Protein AF-W9D8P8-F1 (afdb_monomer)

pLDDT: mean 80.64, std 17.97, ra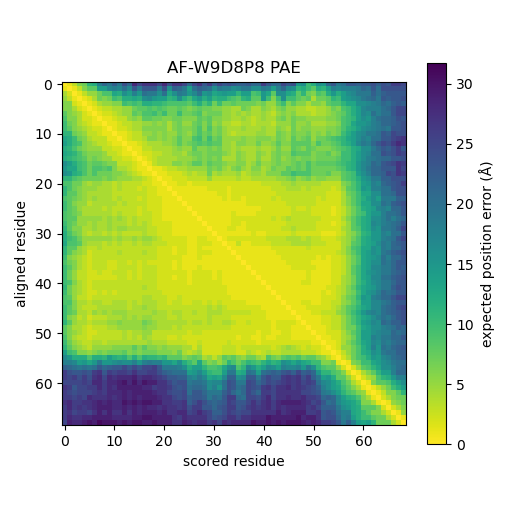nge [39.28, 94.69]

Solvent-accessible surface area (backbone atoms only — not comparable to full-atom values): 4735 Å² total; per-residue (Å²): 129,88,74,82,75,89,70,77,92,79,88,82,90,82,82,73,97,60,96,71,67,55,57,63,54,15,49,77,66,42,23,90,41,47,68,57,44,53,49,33,56,51,26,52,75,72,71,37,60,83,72,46,81,72,52,58,76,90,77,73,67,82,72,71,79,72,80,83,126

Nearest PDB structures (foldseek):
  7naf-assembly1_w  TM=5.133E-01  e=2.162E+00  Saccharomyces cerevisiae BY4741

Sequence (69 aa):
MPRPSKGKRKMWGFRALQAVDLDAAARSAGYDTTSQFIADTMYERVGRTDLIEGPSRSGGDPDQLSLTA

Mean predicted aligned error: 9.3 Å

Structure (mmCIF, N/CA/C/O backbone):
data_AF-W9D8P8-F1
#
_entry.id   AF-W9D8P8-F1
#
loop_
_atom_site.group_PDB
_atom_site.id
_atom_site.type_symbol
_atom_site.label_atom_id
_atom_site.label_alt_id
_atom_site.label_comp_id
_atom_site.label_asym_id
_atom_site.label_entity_id
_atom_site.label_seq_id
_atom_site.pdbx_PDB_ins_code
_atom_site.Cartn_x
_atom_site.Cartn_y
_atom_site.Cartn_z
_atom_site.occupancy
_atom_site.B_iso_or_equiv
_atom_site.auth_seq_id
_atom_site.auth_comp_id
_atom_site.auth_asym_id
_atom_site.auth_atom_id
_atom_site.pdbx_PDB_model_num
ATOM 1 N N . MET A 1 1 ? -26.497 5.948 4.053 1.00 48.84 1 MET A N 1
ATOM 2 C CA . MET A 1 1 ? -25.525 5.239 4.915 1.00 48.84 1 MET A CA 1
ATOM 3 C C . MET A 1 1 ? -24.262 6.084 5.005 1.00 48.84 1 MET A C 1
ATOM 5 O O . MET A 1 1 ? -23.873 6.626 3.975 1.00 48.84 1 MET A O 1
ATOM 9 N N . PRO A 1 2 ? -23.663 6.272 6.192 1.00 62.00 2 PRO A N 1
ATOM 10 C CA . PRO A 1 2 ? -22.409 7.010 6.316 1.00 62.00 2 PRO A CA 1
ATOM 11 C C . PRO A 1 2 ? -21.302 6.281 5.546 1.00 62.00 2 PRO A C 1
ATOM 13 O O . PRO A 1 2 ? -21.139 5.070 5.675 1.00 62.00 2 PRO A O 1
ATOM 16 N N . ARG A 1 3 ? -20.577 7.017 4.702 1.00 66.75 3 ARG A N 1
ATOM 17 C CA . ARG A 1 3 ? -19.469 6.471 3.915 1.00 66.75 3 ARG A CA 1
ATOM 18 C C . ARG A 1 3 ? -18.276 6.233 4.857 1.00 66.75 3 ARG A C 1
ATOM 20 O O . ARG A 1 3 ? -17.982 7.134 5.649 1.00 66.75 3 ARG A O 1
ATOM 27 N N . PRO A 1 4 ? -17.601 5.069 4.809 1.00 72.56 4 PRO A N 1
ATOM 28 C CA . PRO A 1 4 ? -16.408 4.826 5.613 1.00 72.56 4 PRO A CA 1
ATOM 29 C C . PRO A 1 4 ? -15.382 5.940 5.390 1.00 72.56 4 PRO A C 1
ATOM 31 O O . PRO A 1 4 ? -15.075 6.296 4.253 1.00 72.56 4 PRO A O 1
ATOM 34 N N . SER A 1 5 ? -14.889 6.533 6.477 1.00 80.94 5 SER A N 1
ATOM 35 C CA . SER A 1 5 ? -13.900 7.609 6.425 1.00 80.94 5 SER A CA 1
ATOM 36 C C . SER A 1 5 ? -12.546 7.087 6.880 1.00 80.94 5 SER A C 1
ATOM 38 O O . SER A 1 5 ? -12.425 6.526 7.970 1.00 80.94 5 SER A O 1
ATOM 40 N N . LYS A 1 6 ? -11.509 7.336 6.073 1.00 84.44 6 LYS A N 1
ATOM 41 C CA . LYS A 1 6 ? -10.104 7.076 6.434 1.00 84.44 6 LYS A CA 1
ATOM 42 C C . LYS A 1 6 ? -9.561 8.082 7.462 1.00 84.44 6 LYS A C 1
ATOM 44 O O . LYS A 1 6 ? -8.440 7.932 7.945 1.00 84.44 6 LYS A O 1
ATOM 49 N N . GLY A 1 7 ? -10.351 9.096 7.828 1.00 86.44 7 GLY A N 1
ATOM 50 C CA . GLY A 1 7 ? -9.943 10.165 8.736 1.00 86.44 7 GLY A CA 1
ATOM 51 C C . GLY A 1 7 ? -8.919 11.119 8.111 1.00 86.44 7 GLY A C 1
ATOM 52 O O . GLY A 1 7 ? -8.796 11.226 6.892 1.00 86.44 7 GLY A O 1
ATOM 53 N N . LYS A 1 8 ? -8.187 11.855 8.958 1.00 87.94 8 LYS A N 1
ATOM 54 C CA . LYS A 1 8 ? -7.124 12.767 8.504 1.00 87.94 8 LYS A CA 1
ATOM 55 C C . LYS A 1 8 ? -5.938 11.970 7.959 1.00 87.94 8 LYS A C 1
ATOM 57 O O . LYS A 1 8 ? -5.495 11.019 8.603 1.00 87.94 8 LYS A O 1
ATOM 62 N N . ARG A 1 9 ? -5.372 12.416 6.834 1.00 84.44 9 ARG A N 1
ATOM 63 C CA . ARG A 1 9 ? -4.142 11.844 6.271 1.00 84.44 9 ARG A CA 1
ATOM 64 C C . ARG A 1 9 ? -2.999 11.967 7.283 1.00 84.44 9 ARG A C 1
ATOM 66 O O . ARG A 1 9 ? -2.753 13.045 7.820 1.00 84.44 9 ARG A O 1
ATOM 73 N N . LYS A 1 10 ? -2.306 10.856 7.529 1.00 84.19 10 LYS A N 1
ATOM 74 C CA . LYS A 1 10 ? -1.105 10.777 8.370 1.00 84.19 10 LYS A CA 1
ATOM 75 C C . LYS A 1 10 ? 0.041 10.204 7.544 1.00 84.19 10 LYS A C 1
ATOM 77 O O . LYS A 1 10 ? -0.194 9.415 6.634 1.00 84.19 10 LYS A O 1
ATOM 82 N N . MET A 1 11 ? 1.262 10.616 7.861 1.00 85.81 11 MET A N 1
ATOM 83 C CA . MET A 1 11 ? 2.480 10.101 7.243 1.00 85.81 11 MET A CA 1
ATOM 84 C C . MET A 1 11 ? 3.312 9.412 8.316 1.00 85.81 11 MET A C 1
ATOM 86 O O . MET A 1 11 ? 3.568 10.008 9.362 1.00 85.81 11 MET A O 1
ATOM 90 N N . TRP A 1 12 ? 3.732 8.180 8.045 1.00 81.62 12 TRP A N 1
ATOM 91 C CA . TRP A 1 12 ? 4.627 7.411 8.902 1.00 81.62 12 TRP A CA 1
ATOM 92 C C . TRP A 1 12 ? 5.815 6.932 8.075 1.00 81.62 12 TRP A C 1
ATOM 94 O O . TRP A 1 12 ? 5.637 6.411 6.976 1.00 81.62 12 TRP A O 1
ATOM 104 N N . GLY A 1 13 ? 7.023 7.120 8.603 1.00 83.69 13 GLY A N 1
ATOM 105 C CA . GLY A 1 13 ? 8.221 6.499 8.052 1.00 83.69 13 GLY A CA 1
ATOM 106 C C . GLY A 1 13 ? 8.366 5.078 8.586 1.00 83.69 13 GLY A C 1
ATOM 107 O O . GLY A 1 13 ? 8.063 4.818 9.750 1.00 83.69 13 GLY A O 1
ATOM 108 N N . PHE A 1 14 ? 8.858 4.165 7.757 1.00 82.69 14 PHE A N 1
ATOM 109 C CA . PHE A 1 14 ? 9.245 2.824 8.181 1.00 82.69 14 PHE A CA 1
ATOM 110 C C . PHE A 1 14 ? 10.610 2.469 7.593 1.00 82.69 14 PHE A C 1
ATOM 112 O O . PHE A 1 14 ? 11.035 3.033 6.585 1.00 82.69 14 PHE A O 1
ATOM 119 N N . ARG A 1 15 ? 11.304 1.527 8.235 1.00 85.88 15 ARG A N 1
ATOM 120 C CA . ARG A 1 15 ? 12.493 0.882 7.671 1.00 85.88 15 ARG A CA 1
ATOM 121 C C . ARG A 1 15 ? 12.140 -0.538 7.273 1.00 85.88 15 ARG A C 1
ATOM 123 O O . ARG A 1 15 ? 11.601 -1.286 8.085 1.00 85.88 15 ARG A O 1
ATOM 130 N N . ALA A 1 16 ? 12.476 -0.902 6.044 1.00 84.38 16 ALA A N 1
ATOM 131 C CA . ALA A 1 16 ? 12.471 -2.290 5.618 1.00 84.38 16 ALA A CA 1
ATOM 132 C C . ALA A 1 16 ? 13.756 -2.980 6.103 1.00 84.38 16 ALA A C 1
ATOM 134 O O . ALA A 1 16 ? 14.826 -2.372 6.118 1.00 84.38 16 ALA A O 1
ATOM 135 N N . LEU A 1 17 ? 13.648 -4.248 6.505 1.00 89.62 17 LEU A N 1
ATOM 136 C CA . LEU A 1 17 ? 14.803 -5.072 6.893 1.00 89.62 17 LEU A CA 1
ATOM 137 C C . LEU A 1 17 ? 15.607 -5.562 5.680 1.00 89.62 17 LEU A C 1
ATOM 139 O O . LEU A 1 17 ? 16.739 -6.009 5.827 1.00 89.62 17 LEU A O 1
ATOM 143 N N . GLN A 1 18 ? 15.006 -5.500 4.494 1.00 91.25 18 GLN A N 1
ATOM 144 C CA . GLN A 1 18 ? 15.578 -5.933 3.226 1.00 91.25 18 GLN A CA 1
ATOM 145 C C . GLN A 1 18 ? 15.260 -4.893 2.153 1.00 91.25 18 GLN A C 1
ATOM 147 O O . GLN A 1 18 ? 14.307 -4.122 2.293 1.00 91.25 18 GLN A O 1
ATOM 152 N N . ALA A 1 19 ? 16.054 -4.874 1.084 1.00 88.94 19 ALA A N 1
ATOM 153 C CA . ALA A 1 19 ? 15.738 -4.075 -0.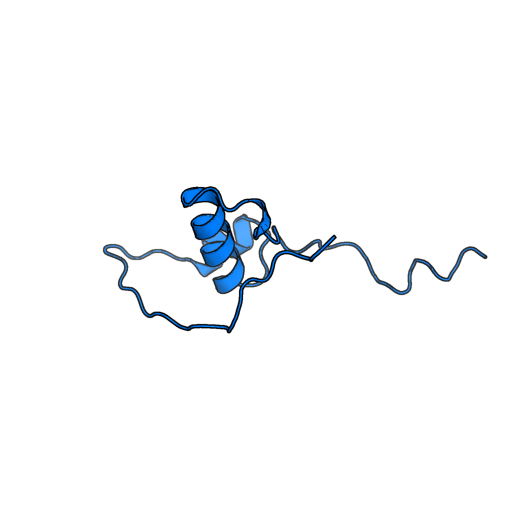090 1.00 88.94 19 ALA A CA 1
ATOM 154 C C . ALA A 1 19 ? 14.461 -4.629 -0.737 1.00 88.94 19 ALA A C 1
ATOM 156 O O . ALA A 1 19 ? 14.416 -5.790 -1.135 1.00 88.94 19 ALA A O 1
ATOM 157 N N . VAL A 1 20 ? 13.424 -3.797 -0.811 1.00 88.62 20 VAL A N 1
ATOM 158 C CA . VAL A 1 20 ? 12.150 -4.130 -1.451 1.00 88.62 20 VAL A CA 1
ATOM 159 C C . VAL A 1 20 ? 11.816 -3.012 -2.422 1.00 88.62 20 VAL A C 1
ATOM 161 O O . VAL A 1 20 ? 11.755 -1.847 -2.024 1.00 88.62 20 VAL A O 1
ATOM 164 N N . ASP A 1 21 ? 11.578 -3.369 -3.680 1.00 92.56 21 ASP A N 1
ATOM 165 C CA . ASP A 1 21 ? 11.056 -2.438 -4.672 1.00 92.56 21 ASP A CA 1
ATOM 166 C C . ASP A 1 21 ? 9.529 -2.356 -4.546 1.00 92.56 21 ASP A C 1
ATOM 168 O O . ASP A 1 21 ? 8.769 -3.142 -5.117 1.00 92.56 21 ASP A O 1
ATOM 172 N N . LEU A 1 22 ? 9.083 -1.423 -3.707 1.00 90.75 22 LEU A N 1
ATOM 173 C CA . LEU A 1 22 ? 7.665 -1.222 -3.427 1.00 90.75 22 LEU A CA 1
ATOM 174 C C . LEU A 1 22 ? 6.921 -0.585 -4.603 1.00 90.75 22 LEU A C 1
ATOM 176 O O . LEU A 1 22 ? 5.714 -0.791 -4.723 1.00 90.75 22 LEU A O 1
ATOM 180 N N . ASP A 1 23 ? 7.608 0.179 -5.457 1.00 93.31 23 ASP A N 1
ATOM 181 C CA . ASP A 1 23 ? 6.981 0.731 -6.656 1.00 93.31 23 ASP A CA 1
ATOM 182 C C . ASP A 1 23 ? 6.709 -0.392 -7.657 1.00 93.31 23 ASP A C 1
ATOM 184 O O . ASP A 1 23 ? 5.560 -0.570 -8.054 1.00 93.31 23 ASP A O 1
ATOM 188 N N . ALA A 1 24 ? 7.697 -1.246 -7.947 1.00 94.69 24 ALA A N 1
ATOM 189 C CA . ALA A 1 24 ? 7.498 -2.405 -8.819 1.00 94.69 24 ALA A CA 1
ATOM 190 C C . ALA A 1 24 ? 6.388 -3.346 -8.306 1.00 94.69 24 ALA A C 1
ATOM 192 O O . ALA A 1 24 ? 5.556 -3.824 -9.086 1.00 94.69 24 ALA A O 1
ATOM 193 N N . ALA A 1 25 ? 6.318 -3.573 -6.989 1.00 93.56 25 ALA A N 1
ATOM 194 C CA . ALA A 1 25 ? 5.237 -4.348 -6.381 1.00 93.56 25 ALA A CA 1
ATOM 195 C C . ALA A 1 25 ? 3.863 -3.679 -6.579 1.00 93.56 25 ALA A C 1
ATOM 197 O O . ALA A 1 25 ? 2.909 -4.343 -6.979 1.00 93.56 25 ALA A O 1
ATOM 198 N N . ALA A 1 26 ? 3.765 -2.361 -6.381 1.00 94.69 26 ALA A N 1
ATOM 199 C CA . ALA A 1 26 ? 2.521 -1.622 -6.585 1.00 94.69 26 ALA A CA 1
ATOM 200 C C . ALA A 1 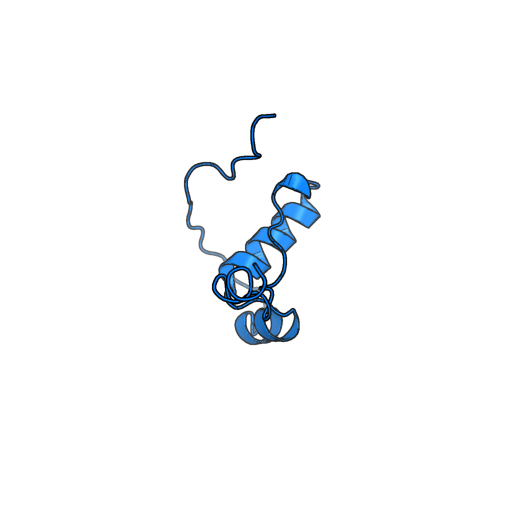26 ? 2.067 -1.655 -8.053 1.00 94.69 26 ALA A C 1
A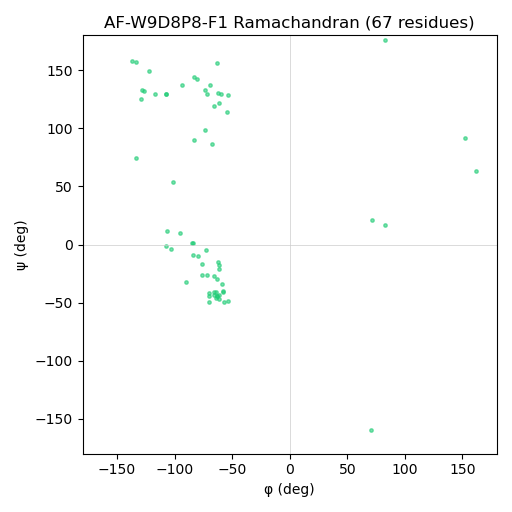TOM 202 O O . ALA A 1 26 ? 0.905 -1.956 -8.331 1.00 94.69 26 ALA A O 1
ATOM 203 N N . ARG A 1 27 ? 2.989 -1.419 -8.998 1.00 94.12 27 ARG A N 1
ATOM 204 C CA . ARG A 1 27 ? 2.688 -1.441 -10.438 1.00 94.12 27 ARG A CA 1
ATOM 205 C C . ARG A 1 27 ? 2.235 -2.815 -10.911 1.00 94.12 27 ARG A C 1
ATOM 207 O O . ARG A 1 27 ? 1.250 -2.906 -11.636 1.00 94.12 27 ARG A O 1
ATOM 214 N N . SER A 1 28 ? 2.909 -3.883 -10.479 1.00 93.69 28 SER A N 1
ATOM 215 C CA . SER A 1 28 ? 2.520 -5.251 -10.853 1.00 93.69 28 SER A CA 1
ATOM 216 C C . SER A 1 28 ? 1.153 -5.656 -10.288 1.00 93.69 28 SER A C 1
ATOM 218 O O . SER A 1 28 ? 0.444 -6.439 -10.914 1.00 93.69 28 SER A O 1
ATOM 220 N N . ALA A 1 29 ? 0.74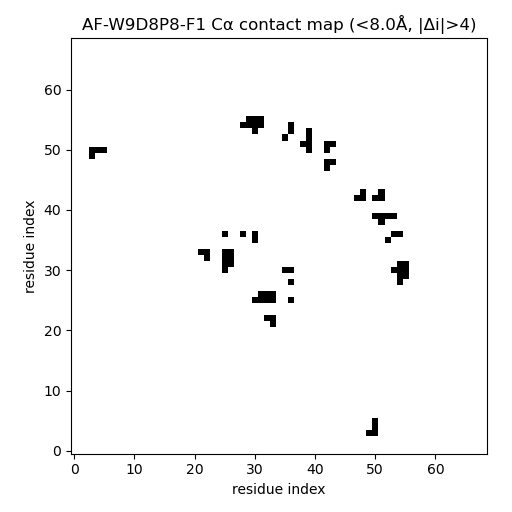4 -5.065 -9.161 1.00 93.00 29 ALA A N 1
ATOM 221 C CA . AL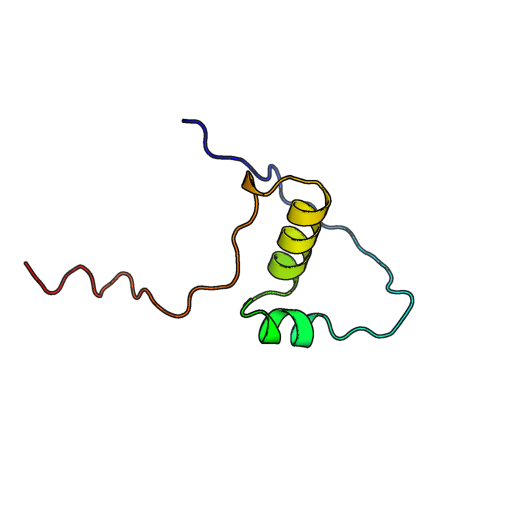A A 1 29 ? -0.587 -5.218 -8.580 1.00 93.00 29 ALA A CA 1
ATOM 222 C C . ALA A 1 29 ? -1.657 -4.277 -9.181 1.00 93.00 29 ALA A C 1
ATOM 224 O O . ALA A 1 29 ? -2.802 -4.307 -8.733 1.00 93.00 29 ALA A O 1
ATOM 225 N N . GLY A 1 30 ? -1.318 -3.444 -10.175 1.00 93.94 30 GLY A N 1
ATOM 226 C CA . GLY A 1 30 ? -2.259 -2.534 -10.844 1.00 93.94 30 GLY A CA 1
ATOM 227 C C . GLY A 1 30 ? -2.521 -1.213 -10.112 1.00 93.94 30 GLY A C 1
ATOM 228 O O . GLY A 1 30 ? -3.506 -0.535 -10.396 1.00 93.94 30 GLY A O 1
ATOM 229 N N . TYR A 1 31 ? -1.677 -0.833 -9.154 1.00 94.25 31 TYR A N 1
ATOM 230 C CA . TYR A 1 31 ? -1.793 0.445 -8.452 1.00 94.25 31 TYR A CA 1
ATOM 231 C C . TYR A 1 31 ? -0.936 1.518 -9.123 1.00 94.25 31 TYR A C 1
ATOM 233 O O . TYR A 1 31 ? 0.236 1.290 -9.423 1.00 94.25 31 TYR A O 1
ATOM 241 N N . ASP A 1 32 ? -1.482 2.728 -9.260 1.00 91.75 32 ASP A N 1
ATOM 242 C CA . ASP A 1 32 ? -0.708 3.882 -9.742 1.00 91.75 32 ASP A CA 1
ATOM 243 C C . ASP A 1 32 ? 0.232 4.452 -8.678 1.00 91.75 32 ASP A C 1
ATOM 245 O O . ASP A 1 32 ? 1.238 5.082 -9.005 1.00 91.75 32 ASP A O 1
ATOM 249 N N . THR A 1 33 ? -0.101 4.262 -7.395 1.00 92.00 33 THR A N 1
ATOM 250 C CA . THR A 1 33 ? 0.680 4.809 -6.283 1.00 92.00 33 THR A CA 1
ATOM 251 C C . THR A 1 33 ? 1.033 3.748 -5.249 1.00 92.00 33 THR A C 1
ATOM 253 O O . THR A 1 33 ? 0.179 3.023 -4.733 1.00 92.00 33 THR A O 1
ATOM 256 N N . THR A 1 34 ? 2.307 3.726 -4.852 1.00 92.25 34 THR A N 1
ATOM 257 C CA . THR A 1 34 ? 2.817 2.852 -3.786 1.00 92.25 34 THR A CA 1
ATOM 258 C C . THR A 1 34 ? 2.103 3.079 -2.452 1.00 92.25 34 THR A C 1
ATOM 260 O O . THR A 1 34 ? 1.891 2.146 -1.685 1.00 92.25 34 THR A O 1
ATOM 263 N N . SER A 1 35 ? 1.704 4.323 -2.163 1.00 90.56 35 SER A N 1
ATOM 264 C CA . SER A 1 35 ? 1.012 4.662 -0.912 1.00 90.56 35 SER A CA 1
ATOM 265 C C . SER A 1 35 ? -0.352 3.982 -0.794 1.00 90.56 35 SER A C 1
ATOM 267 O O . SER A 1 35 ? -0.694 3.517 0.290 1.00 90.56 35 SER A O 1
ATOM 269 N N . GLN A 1 36 ? -1.118 3.912 -1.887 1.00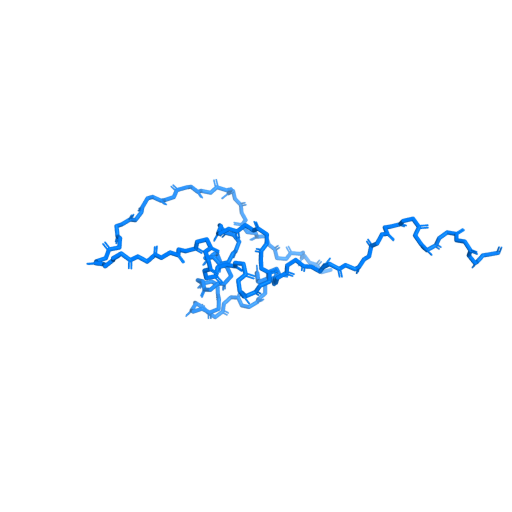 91.94 36 GLN A N 1
ATOM 270 C CA . GLN A 1 36 ? -2.423 3.251 -1.899 1.00 91.94 36 GLN A CA 1
ATOM 271 C C . GLN A 1 36 ? -2.272 1.736 -1.780 1.00 91.94 36 GLN A C 1
ATOM 273 O O . GLN A 1 36 ? -2.926 1.132 -0.936 1.00 91.94 36 GLN A O 1
ATOM 278 N N . PHE A 1 37 ? -1.328 1.153 -2.525 1.00 94.50 37 PHE A N 1
ATOM 279 C CA . PHE A 1 37 ? -0.989 -0.267 -2.423 1.00 94.50 37 PHE A CA 1
ATOM 280 C C . PHE A 1 37 ? -0.658 -0.684 -0.978 1.00 94.50 37 PHE A C 1
ATOM 282 O O . PHE A 1 37 ? -1.214 -1.651 -0.452 1.00 94.50 37 PHE A O 1
ATOM 289 N N . ILE A 1 38 ? 0.201 0.084 -0.298 1.00 92.62 38 ILE A N 1
ATOM 290 C CA . ILE A 1 38 ? 0.565 -0.178 1.102 1.00 92.62 38 ILE A CA 1
ATOM 291 C C . ILE A 1 38 ? -0.638 0.011 2.033 1.00 92.62 38 ILE A C 1
ATOM 293 O O . ILE A 1 38 ? -0.844 -0.803 2.933 1.00 92.62 38 ILE A O 1
ATOM 297 N N . ALA A 1 39 ? -1.424 1.075 1.849 1.00 92.00 39 ALA A N 1
ATOM 298 C CA . ALA A 1 39 ? -2.581 1.345 2.697 1.00 92.00 39 ALA A CA 1
ATOM 299 C C . ALA A 1 39 ? -3.617 0.217 2.614 1.00 92.00 39 ALA A C 1
ATOM 301 O O . ALA A 1 39 ? -4.048 -0.281 3.652 1.00 92.00 39 ALA A O 1
ATOM 302 N N . ASP A 1 40 ? -3.955 -0.228 1.405 1.00 93.94 40 ASP A N 1
ATOM 303 C CA . ASP A 1 40 ? -4.936 -1.288 1.177 1.00 93.94 40 ASP A CA 1
ATOM 304 C C . ASP A 1 40 ? -4.453 -2.634 1.731 1.00 93.94 40 ASP A C 1
ATOM 306 O O . ASP A 1 40 ? -5.209 -3.304 2.434 1.00 93.94 40 ASP A O 1
ATOM 310 N N . THR A 1 41 ? -3.165 -2.959 1.559 1.00 93.31 41 THR A N 1
ATOM 311 C CA . THR A 1 41 ? -2.543 -4.142 2.187 1.00 93.31 41 THR A CA 1
ATOM 312 C C . THR A 1 41 ? -2.662 -4.099 3.716 1.00 93.31 41 THR A C 1
ATOM 314 O O . THR A 1 41 ? -2.936 -5.107 4.373 1.00 93.31 41 THR A O 1
ATOM 317 N N . MET A 1 42 ? -2.463 -2.924 4.322 1.00 92.56 42 MET A N 1
ATOM 318 C CA . MET A 1 42 ? -2.596 -2.759 5.770 1.00 92.56 42 MET A CA 1
ATOM 319 C C . MET A 1 42 ? -4.050 -2.864 6.226 1.00 92.56 42 MET A C 1
ATOM 321 O O . MET A 1 42 ? -4.308 -3.513 7.239 1.00 92.56 42 MET A O 1
ATOM 325 N N . TYR A 1 43 ? -4.992 -2.263 5.495 1.00 92.75 43 TYR A N 1
ATOM 326 C CA . TYR A 1 43 ? -6.421 -2.355 5.792 1.00 92.75 43 TYR A CA 1
ATOM 327 C C . TYR A 1 43 ? -6.927 -3.793 5.726 1.00 92.75 43 TYR A C 1
ATOM 329 O O . TYR A 1 43 ? -7.627 -4.223 6.644 1.00 92.75 43 TYR A O 1
ATOM 337 N N . GLU A 1 44 ? -6.519 -4.551 4.710 1.00 94.38 44 GLU A N 1
ATOM 338 C CA . GLU A 1 44 ? -6.807 -5.980 4.606 1.00 94.38 44 GLU A CA 1
ATOM 339 C C . GLU A 1 44 ? -6.292 -6.736 5.837 1.00 94.38 44 GLU A C 1
ATOM 341 O O . GLU A 1 44 ? -7.051 -7.443 6.503 1.00 94.38 44 GLU A O 1
ATOM 346 N N . ARG A 1 45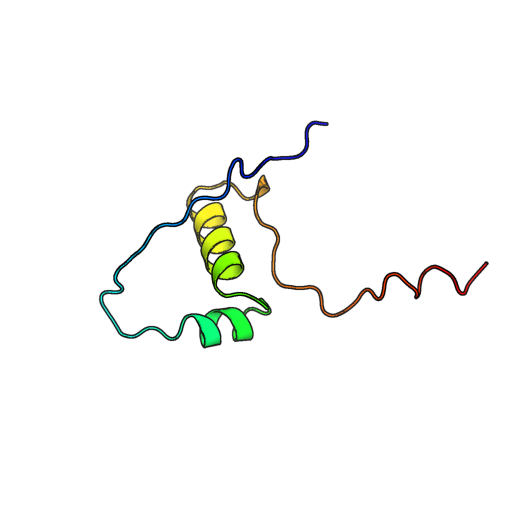 ? -5.031 -6.505 6.221 1.00 94.56 45 ARG A N 1
ATOM 347 C CA . ARG A 1 45 ? -4.399 -7.186 7.359 1.00 94.56 45 ARG A CA 1
ATOM 348 C C . ARG A 1 45 ? -5.064 -6.895 8.707 1.00 94.56 45 ARG A C 1
ATOM 350 O O . ARG A 1 45 ? -5.020 -7.746 9.592 1.00 94.56 45 ARG A O 1
ATOM 357 N N . VAL A 1 46 ? -5.668 -5.718 8.881 1.00 94.19 46 VAL A N 1
ATOM 358 C CA . VAL A 1 46 ? -6.414 -5.358 10.104 1.00 94.19 46 VAL A CA 1
ATOM 359 C C . VAL A 1 46 ? -7.923 -5.616 9.996 1.00 94.19 46 VAL A C 1
ATOM 361 O O . VAL A 1 46 ? -8.674 -5.185 10.870 1.00 94.19 46 VAL A O 1
ATOM 364 N N . GLY A 1 47 ? -8.387 -6.296 8.940 1.00 93.56 47 GLY A N 1
ATOM 365 C CA . GLY A 1 47 ? -9.798 -6.649 8.751 1.00 93.56 47 GLY A CA 1
ATOM 366 C C . GLY A 1 47 ? -10.712 -5.465 8.413 1.00 93.56 47 GLY A C 1
ATOM 367 O O . GLY A 1 47 ? -11.918 -5.537 8.629 1.00 93.56 47 GLY A O 1
ATOM 368 N N . ARG A 1 48 ? -10.156 -4.362 7.899 1.00 91.69 48 ARG A N 1
ATOM 369 C CA . ARG A 1 48 ? -10.876 -3.141 7.498 1.00 91.69 48 ARG A CA 1
ATOM 370 C C . ARG A 1 48 ? -11.063 -3.073 5.986 1.00 91.69 48 ARG A C 1
ATOM 372 O O . ARG A 1 48 ? -10.695 -2.096 5.338 1.00 91.69 48 ARG A O 1
ATOM 379 N N . THR A 1 49 ? -11.642 -4.129 5.421 1.00 91.50 49 THR A N 1
ATOM 380 C CA . THR A 1 49 ? -11.910 -4.234 3.976 1.00 91.50 49 THR A CA 1
ATOM 381 C C . THR A 1 49 ? -12.862 -3.149 3.467 1.00 91.50 49 THR A C 1
ATOM 383 O O . THR A 1 49 ? -12.818 -2.798 2.293 1.00 91.50 49 THR A O 1
ATOM 386 N N . ASP A 1 50 ? -13.649 -2.541 4.361 1.00 91.19 50 ASP A N 1
ATOM 387 C CA . ASP A 1 50 ? -14.490 -1.368 4.101 1.00 91.19 50 ASP A CA 1
ATOM 388 C C . ASP A 1 50 ? -13.705 -0.112 3.681 1.00 91.19 50 ASP A C 1
ATOM 390 O O . ASP A 1 50 ? -14.296 0.828 3.149 1.00 91.19 50 ASP A O 1
ATOM 394 N N . LEU A 1 51 ? -12.392 -0.078 3.936 1.00 90.06 51 LEU A N 1
ATOM 395 C CA . LEU A 1 51 ? -11.506 1.041 3.608 1.00 90.06 51 LEU A CA 1
ATOM 396 C C . LEU A 1 51 ? -10.630 0.792 2.370 1.00 90.06 51 LEU A C 1
ATOM 398 O O . LEU A 1 51 ? -9.892 1.695 1.976 1.00 90.06 51 LEU A O 1
ATOM 402 N N . ILE A 1 52 ? -10.687 -0.394 1.764 1.00 92.69 52 ILE A N 1
ATOM 403 C CA . ILE A 1 52 ? -9.877 -0.728 0.586 1.00 92.69 52 ILE A CA 1
ATOM 404 C C . ILE A 1 52 ? -10.417 0.028 -0.634 1.00 92.69 52 ILE A C 1
ATOM 406 O O . ILE A 1 52 ? -11.616 -0.007 -0.910 1.00 92.69 52 ILE A O 1
ATOM 410 N N . GLU A 1 53 ? -9.537 0.719 -1.362 1.00 89.88 53 GLU A N 1
ATOM 411 C CA . GLU A 1 53 ? -9.895 1.378 -2.629 1.00 89.88 53 GLU A CA 1
ATOM 412 C C . GLU A 1 53 ? -9.684 0.446 -3.830 1.00 89.88 53 GLU A C 1
ATOM 414 O O . GLU A 1 53 ? -10.457 0.485 -4.788 1.00 89.88 53 GLU A O 1
ATOM 419 N N . GLY A 1 54 ? -8.690 -0.438 -3.739 1.00 90.19 54 GLY A N 1
ATOM 420 C CA . GLY A 1 54 ? -8.297 -1.357 -4.794 1.00 90.19 54 GLY A CA 1
ATOM 421 C C . GLY A 1 54 ? -7.378 -0.705 -5.832 1.00 90.19 54 GLY A C 1
ATOM 422 O O . GLY A 1 54 ? -7.094 0.494 -5.754 1.00 90.19 54 GLY A O 1
ATOM 423 N N . PRO A 1 55 ? -6.888 -1.494 -6.805 1.00 90.56 55 PRO A N 1
ATOM 424 C CA . PRO A 1 55 ? -6.033 -1.000 -7.877 1.00 90.56 55 PRO A CA 1
ATOM 425 C C . PRO A 1 55 ? -6.755 0.026 -8.755 1.00 90.56 55 PRO A C 1
ATOM 427 O O . PRO A 1 55 ? -7.987 0.029 -8.867 1.00 90.56 55 PRO A O 1
ATOM 430 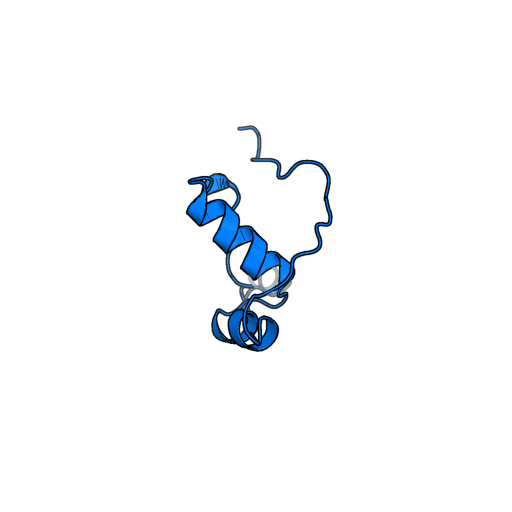N N . SER A 1 56 ? -5.975 0.882 -9.412 1.00 85.25 56 SER A N 1
ATOM 431 C CA . SER A 1 56 ? -6.504 1.885 -10.327 1.00 85.25 56 SER A CA 1
ATOM 432 C C . SER A 1 56 ? -7.232 1.193 -11.475 1.00 85.25 56 SER A C 1
ATOM 434 O O . SER A 1 56 ? -6.659 0.389 -12.210 1.00 85.25 56 SER A O 1
ATOM 436 N N . ARG A 1 57 ? -8.516 1.504 -11.662 1.00 64.81 57 ARG A N 1
ATOM 437 C CA . ARG A 1 57 ? -9.247 1.045 -12.844 1.00 64.81 57 ARG A CA 1
ATOM 438 C C . ARG A 1 57 ? -8.780 1.859 -14.044 1.00 64.81 57 ARG A C 1
ATOM 440 O O . ARG A 1 57 ? -9.258 2.968 -14.264 1.00 64.81 57 ARG A O 1
ATOM 447 N N . SER A 1 58 ? -7.874 1.306 -14.843 1.00 51.84 58 SER A N 1
ATOM 448 C CA . SER A 1 58 ? -7.663 1.768 -16.217 1.00 51.84 58 SER A CA 1
ATOM 449 C C . SER A 1 58 ? -8.912 1.424 -17.035 1.00 51.84 58 SER A C 1
ATOM 451 O O . SER A 1 58 ? -9.005 0.346 -17.611 1.00 51.84 58 SER A O 1
ATOM 453 N N . GLY A 1 59 ? -9.922 2.293 -17.026 1.00 48.22 59 GLY A N 1
ATOM 454 C CA . GLY A 1 59 ? -11.136 2.081 -17.814 1.00 48.22 59 GLY A CA 1
ATOM 455 C C . GLY A 1 59 ? -12.361 2.733 -17.199 1.00 48.22 59 GLY A C 1
ATOM 456 O O . GLY A 1 59 ? -13.061 2.133 -16.387 1.00 48.22 59 GLY A O 1
ATOM 457 N N . GLY A 1 60 ? -12.609 3.967 -17.612 1.00 40.62 60 GLY A N 1
ATOM 458 C CA . GLY A 1 60 ? -13.780 4.741 -17.239 1.00 40.62 60 GLY A CA 1
ATOM 459 C C . GLY A 1 60 ? -13.506 6.203 -17.507 1.00 40.62 60 GLY A C 1
ATOM 460 O O . GLY A 1 60 ? -13.416 6.987 -16.571 1.00 40.62 60 GLY A O 1
ATOM 461 N N . ASP A 1 61 ? -13.295 6.535 -18.779 1.00 42.31 61 ASP A N 1
ATOM 462 C CA . ASP A 1 61 ? -13.391 7.914 -19.233 1.00 42.31 61 ASP A CA 1
ATOM 463 C C . ASP A 1 61 ? -14.785 8.429 -18.819 1.00 42.31 61 ASP A C 1
ATOM 465 O O . ASP A 1 61 ? -15.788 7.859 -19.271 1.00 42.31 61 ASP A O 1
ATOM 469 N N . PRO A 1 62 ? -14.898 9.409 -17.903 1.00 49.62 62 PRO A N 1
ATOM 470 C CA . PRO A 1 62 ? -16.198 9.914 -17.472 1.00 49.62 62 PRO A CA 1
ATOM 471 C C . PRO A 1 62 ? -16.989 10.546 -18.630 1.00 49.62 62 PRO A C 1
ATOM 473 O O . PRO A 1 62 ? -18.205 10.687 -18.507 1.00 49.62 62 PRO A O 1
ATOM 476 N N . ASP A 1 63 ? -16.342 10.839 -19.765 1.00 48.97 63 ASP A N 1
ATOM 477 C CA . ASP A 1 63 ? -16.984 11.385 -20.962 1.00 48.97 63 ASP A CA 1
ATOM 478 C C . ASP A 1 63 ? -17.617 10.329 -21.890 1.00 48.97 63 ASP A C 1
ATOM 480 O O . ASP A 1 63 ? -18.387 10.685 -22.783 1.00 48.97 63 ASP A O 1
ATOM 484 N N . GLN A 1 64 ? -17.403 9.021 -21.678 1.00 45.78 64 GLN A N 1
ATOM 485 C CA . GLN A 1 64 ? -18.047 7.992 -22.517 1.00 45.78 64 GLN A CA 1
ATOM 486 C C . GLN A 1 64 ? -19.512 7.694 -22.159 1.00 45.78 64 GLN A C 1
ATOM 488 O O . GLN A 1 64 ? -20.206 7.035 -22.932 1.00 45.78 64 GLN A O 1
ATOM 493 N N . LEU A 1 65 ? -20.025 8.207 -21.036 1.00 50.44 65 LEU A N 1
ATOM 494 C CA . LEU A 1 65 ? -21.436 8.045 -20.651 1.00 50.44 65 LEU A CA 1
ATOM 495 C C . LEU A 1 65 ? -22.375 9.092 -21.281 1.00 50.44 65 LEU A C 1
ATOM 497 O O . LEU A 1 65 ? -23.578 9.042 -21.037 1.00 50.44 65 LEU A O 1
ATOM 501 N N . SER A 1 66 ? -21.857 10.001 -22.115 1.00 43.84 66 SER A N 1
ATOM 502 C CA . SER A 1 66 ? -22.632 11.120 -22.679 1.00 43.84 66 SER A CA 1
ATOM 503 C C . SER A 1 66 ? -22.968 10.993 -24.173 1.00 43.84 66 SER A C 1
ATOM 505 O O . SER A 1 66 ? -23.633 11.870 -24.713 1.00 43.84 66 SER A O 1
ATOM 507 N N . LEU A 1 67 ? -22.538 9.929 -24.864 1.00 43.66 67 LEU A N 1
ATOM 508 C CA . LEU A 1 67 ? -22.690 9.796 -26.329 1.00 43.66 67 LEU A CA 1
ATOM 509 C C . LEU A 1 67 ? -23.761 8.796 -26.792 1.00 43.66 67 LEU A C 1
ATOM 511 O O . LEU A 1 67 ? -23.846 8.488 -27.977 1.00 43.66 67 LEU A O 1
ATOM 515 N N . THR A 1 68 ? -24.612 8.316 -25.885 1.00 45.44 68 THR A N 1
ATOM 516 C CA . THR A 1 68 ? -25.812 7.544 -26.251 1.00 45.44 68 THR A CA 1
ATOM 517 C C . THR A 1 68 ? -27.027 8.047 -25.473 1.00 45.44 68 THR A C 1
ATOM 519 O O . THR A 1 68 ? -27.481 7.421 -24.520 1.00 45.44 68 THR A O 1
ATOM 522 N N . ALA A 1 69 ? -27.534 9.213 -25.876 1.00 39.28 69 ALA A N 1
ATOM 523 C CA . ALA A 1 69 ? -28.868 9.707 -25.540 1.00 39.28 69 ALA A CA 1
ATOM 524 C C . ALA A 1 69 ? -29.544 10.219 -26.814 1.00 39.28 69 ALA A C 1
ATOM 526 O O . ALA A 1 69 ? -28.831 10.848 -27.631 1.00 39.28 69 ALA A O 1
#

Secondary structure (DSSP, 8-state):
-PPP---S--------SS---HHHHHHHTT-S-HHHHHHHHHHHHTT-GGG---S--S---GGGGGS--

Organism: NCBI:txid1423140

Foldseek 3Di:
DDQDDPPDDDDDDDDDPDDDPLVVVCVVQQAPDSVLVVVQVVCVVVVNNSPRPGHDPPDCPVVVVPPPD

Radius of gyration: 15.89 Å; Cα contacts (8 Å, |Δi|>4): 40; chains: 1; bounding box: 45×20×36 Å